Protein AF-A0A958HPY2-F1 (afdb_monomer_lite)

Sequence (98 aa):
MKTRLATVVLIVVLILAATAIPASANPPDAACWGQASAAFAQTGEMGQHASEQPTPRLGLRNLARALYDAGDIPQPSMTALGIFVATELGLSIEACGT

Secondary structure (DSSP, 8-state):
-HHHHHHHHHHHHHHHHT----------GGGHHHHHHHHHHTTS---S-GGGSSSPPPPHHHHHHHHHHHTSSSSSSHHHHHHHHHHHTT---GGG--

pLDDT: mean 80.87, std 13.64, range [48.81, 98.25]

Foldseek 3Di:
DVVVVVVVVVVVVVVVVPPPPPPPPLPPLQCLLVQLVVQVVVVVPPDDDQVVDPDGDQDLLSVLVVCVVVVNFVHSGSSRVSVSSCVVVVGDDPSNDD

Radius of gyration: 24.51 Å; chains: 1; bounding box: 62×40×59 Å

Structure (mmCIF, N/CA/C/O backbone):
data_AF-A0A958HPY2-F1
#
_entry.id   AF-A0A958HPY2-F1
#
loop_
_atom_site.group_PDB
_atom_site.id
_atom_site.type_symbol
_atom_site.label_atom_id
_atom_site.label_alt_id
_atom_site.label_comp_id
_atom_site.label_asym_id
_atom_site.label_entity_id
_atom_site.label_seq_id
_atom_site.pdbx_PDB_ins_code
_atom_site.Cartn_x
_atom_site.Cartn_y
_atom_site.Cartn_z
_atom_site.occupancy
_atom_site.B_iso_or_equiv
_atom_site.auth_seq_id
_atom_site.auth_comp_id
_atom_site.auth_asym_id
_atom_site.auth_atom_id
_atom_site.pdbx_PDB_model_num
ATOM 1 N N . MET A 1 1 ? 50.411 19.639 -38.407 1.00 59.16 1 MET A N 1
ATOM 2 C CA . MET A 1 1 ? 50.188 19.411 -36.955 1.00 59.16 1 MET A CA 1
ATOM 3 C C . MET A 1 1 ? 48.924 20.091 -36.425 1.00 59.16 1 MET A C 1
ATOM 5 O O . MET A 1 1 ? 48.158 19.415 -35.758 1.00 59.16 1 MET A O 1
ATOM 9 N N . LYS A 1 2 ? 48.646 21.364 -36.756 1.00 56.41 2 LYS A N 1
ATOM 10 C CA . LYS A 1 2 ? 47.463 22.113 -36.269 1.00 56.41 2 LYS A CA 1
ATOM 11 C C . LYS A 1 2 ? 46.101 21.463 -36.576 1.00 56.41 2 LYS A C 1
ATOM 13 O O . LYS A 1 2 ? 45.256 21.396 -35.695 1.00 56.41 2 LYS A O 1
ATOM 18 N N . THR A 1 3 ? 45.919 20.901 -37.772 1.00 60.06 3 THR A N 1
ATOM 19 C CA . THR A 1 3 ? 44.690 20.181 -38.158 1.00 60.06 3 THR A CA 1
ATOM 20 C C . THR A 1 3 ? 44.479 18.887 -37.376 1.00 60.06 3 THR A C 1
ATOM 22 O O . THR A 1 3 ? 43.359 18.600 -36.985 1.00 60.06 3 THR A O 1
ATOM 25 N N . ARG A 1 4 ? 45.550 18.141 -37.066 1.00 70.19 4 ARG A N 1
ATOM 26 C CA . ARG A 1 4 ? 45.450 16.914 -36.254 1.00 70.19 4 ARG A CA 1
ATOM 27 C C . ARG 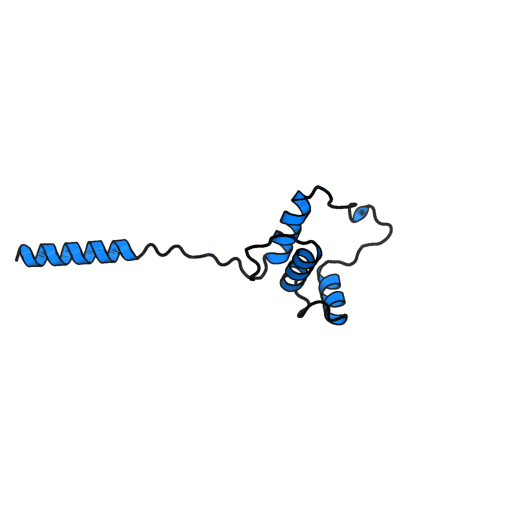A 1 4 ? 45.118 17.214 -34.791 1.00 70.19 4 ARG A C 1
ATOM 29 O O . ARG A 1 4 ? 44.387 16.452 -34.174 1.00 70.19 4 ARG A O 1
ATOM 36 N N . LEU A 1 5 ? 45.608 18.337 -34.262 1.00 73.38 5 LEU A N 1
ATOM 37 C CA . LEU A 1 5 ? 45.301 18.780 -32.901 1.00 73.38 5 LEU A CA 1
ATOM 38 C C . LEU A 1 5 ? 43.820 19.179 -32.757 1.00 73.38 5 LEU A C 1
ATOM 40 O O . LEU A 1 5 ? 43.172 18.788 -31.793 1.00 73.38 5 LEU A O 1
ATOM 44 N N . ALA A 1 6 ? 43.271 19.894 -33.747 1.00 74.88 6 ALA A N 1
ATOM 45 C CA . ALA A 1 6 ? 41.869 20.315 -33.751 1.00 74.88 6 ALA A CA 1
ATOM 46 C C . ALA A 1 6 ? 40.894 19.125 -33.795 1.00 74.88 6 ALA A C 1
ATOM 48 O O . ALA A 1 6 ? 39.894 19.120 -33.082 1.00 74.88 6 ALA A O 1
ATOM 49 N N . THR A 1 7 ? 41.212 18.087 -34.577 1.00 80.00 7 THR A N 1
ATOM 50 C CA . THR A 1 7 ? 40.395 16.866 -34.645 1.00 80.00 7 THR A CA 1
ATOM 51 C C . THR A 1 7 ? 40.385 16.110 -33.317 1.00 80.00 7 THR A C 1
ATOM 53 O O . THR A 1 7 ? 39.332 15.649 -32.890 1.00 80.00 7 THR A O 1
ATOM 56 N N . VAL A 1 8 ? 41.529 16.020 -32.632 1.00 82.69 8 VAL A N 1
ATOM 57 C CA . VAL A 1 8 ? 41.614 15.347 -31.326 1.00 82.69 8 VAL A CA 1
ATOM 58 C C . VAL A 1 8 ? 40.792 16.091 -30.275 1.00 82.69 8 VAL A C 1
ATOM 60 O O . VAL A 1 8 ? 40.018 15.462 -29.561 1.00 82.69 8 VAL A O 1
ATOM 63 N N . VAL A 1 9 ? 40.891 17.422 -30.218 1.00 83.44 9 VAL A N 1
ATOM 64 C CA . VAL A 1 9 ? 40.106 18.231 -29.270 1.00 83.44 9 VAL A CA 1
ATOM 65 C C . VAL A 1 9 ? 38.604 18.083 -29.523 1.00 83.44 9 VAL A C 1
ATOM 67 O O . VAL A 1 9 ? 37.846 17.907 -28.574 1.00 83.44 9 VAL A O 1
ATOM 70 N N . LEU A 1 10 ? 38.173 18.078 -30.787 1.00 82.12 10 LEU A N 1
ATOM 71 C CA . LEU A 1 10 ? 36.762 17.900 -31.136 1.00 82.12 10 LEU A CA 1
ATOM 72 C C . LEU A 1 10 ? 36.227 16.523 -30.708 1.00 82.12 10 LEU A C 1
ATOM 74 O O . LEU A 1 10 ? 35.132 16.436 -30.159 1.00 82.12 10 LEU A O 1
ATOM 78 N N . ILE A 1 11 ? 37.012 15.459 -30.910 1.00 81.88 11 ILE A N 1
ATOM 79 C CA . ILE A 1 11 ? 36.649 14.099 -30.485 1.00 81.88 11 ILE A CA 1
ATOM 80 C C . ILE A 1 11 ? 36.553 14.017 -28.957 1.00 81.88 11 ILE A C 1
ATOM 82 O O . ILE A 1 11 ? 35.598 13.451 -28.435 1.00 81.88 11 ILE A O 1
ATOM 86 N N . VAL A 1 12 ? 37.496 14.624 -28.234 1.00 81.25 12 VAL A N 1
ATOM 87 C CA . VAL A 1 12 ? 37.477 14.653 -26.764 1.00 81.25 12 VAL A CA 1
ATOM 88 C C . VAL A 1 12 ? 36.231 15.382 -26.247 1.00 81.25 12 VAL A C 1
ATOM 90 O O . VAL A 1 12 ? 35.553 14.866 -25.364 1.00 81.25 12 VAL A O 1
ATOM 93 N N . VAL A 1 13 ? 35.866 16.526 -26.833 1.00 78.44 13 VAL A N 1
ATOM 94 C CA . VAL A 1 13 ? 34.654 17.276 -26.448 1.00 78.44 13 VAL A CA 1
ATOM 95 C C . VAL A 1 13 ? 33.375 16.477 -26.727 1.00 78.44 13 VAL A C 1
ATOM 97 O O . VAL A 1 13 ? 32.476 16.456 -25.888 1.00 78.44 13 VAL A O 1
ATOM 100 N N . LEU A 1 14 ? 33.304 15.768 -27.858 1.00 75.19 14 LEU A N 1
ATOM 101 C CA . LEU A 1 14 ? 32.168 14.900 -28.192 1.00 75.19 14 LEU A CA 1
ATOM 102 C C . LEU A 1 14 ? 32.026 13.714 -27.228 1.00 75.19 14 LEU A C 1
ATOM 104 O O . LEU A 1 14 ? 30.908 13.360 -26.863 1.00 75.19 14 LEU A O 1
ATOM 108 N N . ILE A 1 15 ? 33.138 13.129 -26.775 1.00 72.50 15 ILE A N 1
ATOM 109 C CA . ILE A 1 15 ? 33.121 12.022 -25.807 1.00 72.50 15 ILE A CA 1
ATOM 110 C C . ILE A 1 15 ? 32.698 12.515 -24.416 1.00 72.50 15 ILE A C 1
ATOM 112 O O . ILE A 1 15 ? 31.918 11.839 -23.746 1.00 72.50 15 ILE A O 1
ATOM 116 N N . LEU A 1 16 ? 33.150 13.701 -23.987 1.00 66.31 16 LEU A N 1
ATOM 117 C CA . LEU A 1 16 ? 32.742 14.270 -22.696 1.00 66.31 16 LEU A CA 1
ATOM 118 C C . LEU A 1 16 ? 31.254 14.652 -22.649 1.00 66.31 16 LEU A C 1
ATOM 120 O O . LEU A 1 16 ? 30.658 14.602 -21.578 1.00 66.31 16 LEU A O 1
ATOM 124 N N . ALA A 1 17 ? 30.640 15.002 -23.782 1.00 63.78 17 ALA A N 1
ATOM 125 C CA . ALA A 1 17 ? 29.214 15.330 -23.839 1.00 63.78 17 ALA A CA 1
ATOM 126 C C . ALA A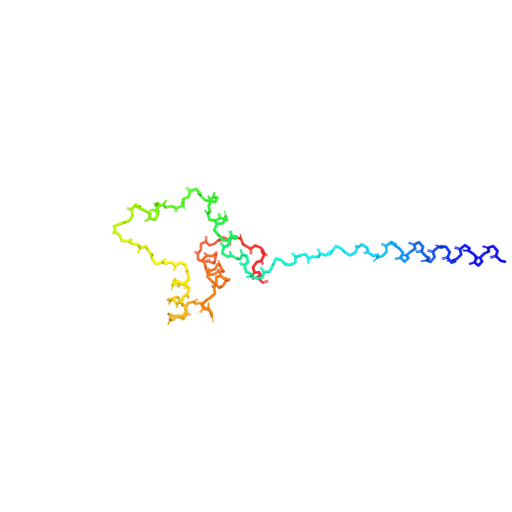 1 17 ? 28.289 14.097 -23.739 1.00 63.78 17 ALA A C 1
ATOM 128 O O . ALA A 1 17 ? 27.103 14.247 -23.456 1.00 63.78 17 ALA A O 1
ATOM 129 N N . ALA A 1 18 ? 28.811 12.883 -23.947 1.00 61.72 18 ALA A N 1
ATOM 130 C CA . ALA A 1 18 ? 28.016 11.653 -24.011 1.00 61.72 18 ALA A CA 1
ATOM 131 C C . ALA A 1 18 ? 27.844 10.921 -22.662 1.00 61.72 18 ALA A C 1
ATOM 133 O O . ALA A 1 18 ? 27.203 9.873 -22.618 1.00 61.72 18 ALA A O 1
ATOM 134 N N . THR A 1 19 ? 28.400 11.429 -21.555 1.00 60.41 19 THR A N 1
ATOM 135 C CA . THR A 1 19 ? 28.389 10.727 -20.252 1.00 60.41 19 THR A CA 1
ATOM 136 C C . THR A 1 19 ? 27.244 11.126 -19.320 1.00 60.41 19 THR A C 1
ATOM 138 O O . THR A 1 19 ? 27.104 10.542 -18.247 1.00 60.41 19 THR A O 1
ATOM 141 N N . ALA A 1 20 ? 26.380 12.062 -19.718 1.00 58.03 20 ALA A N 1
ATOM 142 C CA . ALA A 1 20 ? 25.182 12.415 -18.961 1.00 58.03 20 ALA A CA 1
ATOM 143 C C . ALA A 1 20 ? 24.033 11.436 -19.261 1.00 58.03 20 ALA A C 1
ATOM 145 O O . ALA A 1 20 ? 23.000 11.819 -19.806 1.00 58.03 20 ALA A O 1
ATOM 146 N N . ILE A 1 21 ? 24.216 10.157 -18.924 1.00 65.06 21 ILE A N 1
ATOM 147 C CA . ILE A 1 21 ? 23.092 9.222 -18.842 1.00 65.06 21 ILE A CA 1
ATOM 148 C C . ILE A 1 21 ? 22.429 9.491 -17.487 1.00 65.06 21 ILE A C 1
ATOM 150 O O . ILE A 1 21 ? 23.062 9.232 -16.459 1.00 65.06 21 ILE A O 1
ATOM 154 N N . PRO A 1 22 ? 21.200 10.037 -17.433 1.00 58.25 22 PRO A N 1
ATOM 155 C CA . PRO A 1 22 ? 20.486 10.126 -16.173 1.00 58.25 22 PRO A CA 1
ATOM 156 C C . PRO A 1 22 ? 20.319 8.704 -15.636 1.00 58.25 22 PRO A C 1
ATOM 158 O O . PRO A 1 22 ? 19.744 7.838 -16.295 1.00 58.25 22 PRO A O 1
ATOM 161 N N . ALA A 1 23 ? 20.862 8.448 -14.449 1.00 58.84 23 ALA A N 1
ATOM 162 C CA . ALA A 1 23 ? 20.593 7.210 -13.745 1.00 58.84 23 ALA A CA 1
ATOM 163 C C . ALA A 1 23 ? 19.097 7.194 -13.403 1.00 58.84 23 ALA A C 1
ATOM 165 O O . ALA A 1 23 ? 18.650 7.927 -12.522 1.00 58.84 23 ALA A O 1
ATOM 166 N N . SER A 1 24 ? 18.323 6.384 -14.129 1.00 55.81 24 SER A N 1
ATOM 167 C CA . SER A 1 24 ? 16.976 6.009 -13.709 1.00 55.81 24 SER A CA 1
ATOM 168 C C . SER A 1 24 ? 17.115 5.264 -12.388 1.00 55.81 24 SER A C 1
ATOM 170 O O . SER A 1 24 ? 17.548 4.111 -12.356 1.00 55.81 24 SER A O 1
ATOM 172 N N . ALA A 1 25 ? 16.804 5.930 -11.280 1.00 51.69 25 ALA A N 1
ATOM 173 C CA . ALA A 1 25 ? 16.536 5.235 -10.038 1.00 51.69 25 ALA A CA 1
ATOM 174 C C . ALA A 1 25 ? 15.189 4.534 -10.226 1.00 51.69 25 ALA A C 1
ATOM 176 O O . ALA A 1 25 ? 14.156 5.107 -9.894 1.00 51.69 25 ALA A O 1
ATOM 177 N N . ASN A 1 26 ? 15.190 3.323 -10.796 1.00 54.97 26 ASN A N 1
ATOM 178 C CA . ASN A 1 26 ? 14.037 2.441 -10.659 1.00 54.97 26 ASN A CA 1
ATOM 179 C C . ASN A 1 26 ? 13.785 2.333 -9.154 1.00 54.97 26 ASN A C 1
ATOM 181 O O . ASN A 1 26 ? 14.687 1.874 -8.438 1.00 54.97 26 ASN A O 1
ATOM 185 N N . PRO A 1 27 ? 12.639 2.819 -8.642 1.00 54.44 27 PRO A N 1
ATOM 186 C CA . PRO A 1 27 ? 12.322 2.647 -7.242 1.00 54.44 27 PRO A CA 1
ATOM 187 C C . PRO A 1 27 ? 12.409 1.148 -6.981 1.00 54.44 27 PRO A C 1
ATOM 189 O O . PRO A 1 27 ? 11.851 0.383 -7.768 1.00 54.44 27 PRO A O 1
ATOM 192 N N . PRO A 1 28 ? 13.162 0.700 -5.964 1.00 55.59 28 PRO A N 1
ATOM 193 C CA . PRO A 1 28 ? 13.203 -0.719 -5.665 1.00 55.59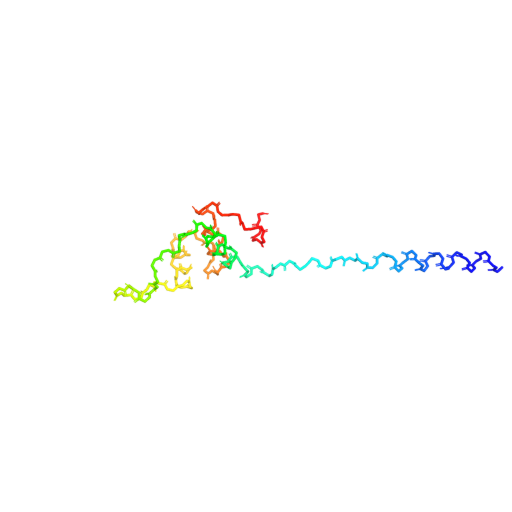 28 PRO A CA 1
ATOM 194 C C . PRO A 1 28 ? 11.758 -1.196 -5.525 1.00 55.59 28 PRO A C 1
ATOM 196 O O . PRO A 1 28 ? 10.951 -0.498 -4.900 1.00 55.59 28 PRO A O 1
ATOM 199 N N . ASP A 1 29 ? 11.454 -2.377 -6.070 1.00 56.38 29 ASP A N 1
ATOM 200 C CA . ASP A 1 29 ? 10.128 -3.022 -6.126 1.00 56.38 29 ASP A CA 1
ATOM 201 C C . ASP A 1 29 ? 9.373 -3.058 -4.770 1.00 56.38 29 ASP A C 1
ATOM 203 O O . ASP A 1 29 ? 8.219 -3.461 -4.672 1.00 56.38 29 ASP A O 1
ATOM 207 N N . ALA A 1 30 ? 10.014 -2.629 -3.683 1.00 59.25 30 ALA A N 1
ATOM 208 C CA . ALA A 1 30 ? 9.510 -2.496 -2.327 1.00 59.25 30 ALA A CA 1
ATOM 209 C C . ALA A 1 30 ? 8.603 -1.271 -2.055 1.00 59.25 30 ALA A C 1
ATOM 211 O O . ALA A 1 30 ? 8.001 -1.219 -0.980 1.00 59.25 30 ALA A O 1
ATOM 212 N N . ALA A 1 31 ? 8.482 -0.288 -2.956 1.00 72.44 31 ALA A N 1
ATOM 213 C CA . ALA A 1 31 ? 7.760 0.963 -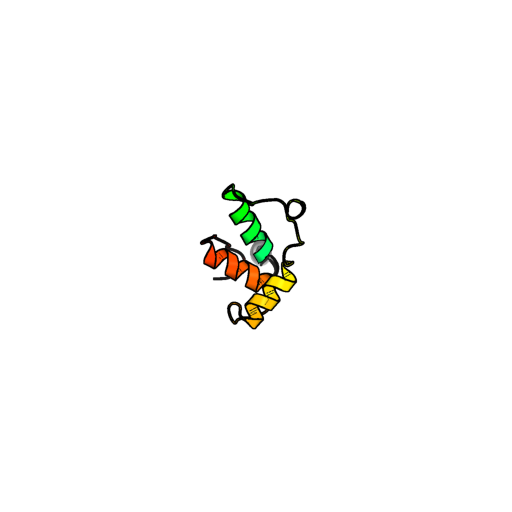2.660 1.00 72.44 31 ALA A CA 1
ATOM 214 C C . ALA A 1 31 ? 6.227 0.916 -2.861 1.00 72.44 31 ALA A C 1
ATOM 216 O O . ALA A 1 31 ? 5.538 1.877 -2.513 1.00 72.44 31 ALA A O 1
ATOM 217 N N . CYS A 1 32 ? 5.666 -0.182 -3.377 1.00 83.81 32 CYS A N 1
ATOM 218 C CA . CYS A 1 32 ? 4.276 -0.207 -3.855 1.00 83.81 32 CYS A CA 1
ATOM 219 C C . CYS A 1 32 ? 3.208 0.010 -2.801 1.00 83.81 32 CYS A C 1
ATOM 221 O O . CYS A 1 32 ? 2.264 0.761 -3.027 1.00 83.81 32 CYS A O 1
ATOM 223 N N . TRP A 1 33 ? 3.381 -0.582 -1.621 1.00 88.12 33 TRP A N 1
ATOM 224 C CA . TRP A 1 33 ? 2.485 -0.295 -0.508 1.00 88.12 33 TRP A CA 1
ATOM 225 C C . TRP A 1 33 ? 2.495 1.195 -0.143 1.00 88.12 33 TRP A C 1
ATOM 227 O O . TRP A 1 33 ? 1.443 1.789 0.075 1.00 88.12 33 TRP A O 1
ATOM 237 N N . GLY A 1 34 ? 3.683 1.810 -0.119 1.00 86.56 34 GLY A N 1
ATOM 238 C CA . GLY A 1 34 ? 3.836 3.234 0.163 1.00 86.56 34 GLY A CA 1
ATOM 239 C C . GLY A 1 34 ? 3.075 4.095 -0.841 1.00 86.56 34 GLY A C 1
ATOM 240 O O . GLY A 1 34 ? 2.309 4.961 -0.430 1.00 86.56 34 GLY A O 1
ATOM 241 N N . GLN A 1 35 ? 3.207 3.810 -2.138 1.00 87.06 35 GLN A N 1
ATOM 242 C CA . GLN A 1 35 ? 2.497 4.557 -3.180 1.00 87.06 35 GLN A CA 1
ATOM 243 C C . GLN A 1 35 ? 0.988 4.348 -3.144 1.00 87.06 35 GLN A C 1
ATOM 245 O O . GLN A 1 35 ? 0.254 5.331 -3.162 1.00 87.06 35 GLN A O 1
ATOM 250 N N . ALA A 1 36 ? 0.524 3.103 -3.013 1.00 87.69 36 ALA A N 1
ATOM 251 C CA . ALA A 1 36 ? -0.903 2.814 -2.899 1.00 87.69 36 ALA A CA 1
ATOM 252 C C . ALA A 1 36 ? -1.509 3.542 -1.690 1.00 87.69 36 ALA A C 1
ATOM 254 O O . ALA A 1 36 ? -2.536 4.202 -1.813 1.00 87.69 36 ALA A O 1
ATOM 255 N N . SER A 1 37 ? -0.831 3.510 -0.537 1.00 87.19 37 SER A N 1
ATOM 256 C CA . SER A 1 37 ? -1.289 4.223 0.660 1.00 87.19 37 SER A CA 1
ATOM 257 C C . SER A 1 37 ? -1.270 5.747 0.495 1.00 87.19 37 SER A C 1
ATOM 259 O O . SER A 1 37 ? -2.179 6.420 0.974 1.00 87.19 37 SER A O 1
ATOM 261 N N . ALA A 1 38 ? -0.280 6.298 -0.215 1.00 88.06 38 ALA A N 1
ATOM 262 C CA . ALA A 1 38 ? -0.194 7.728 -0.487 1.00 88.06 38 ALA A CA 1
ATOM 263 C C . ALA A 1 38 ? -1.301 8.195 -1.443 1.00 88.06 38 ALA A C 1
ATOM 265 O O . ALA A 1 38 ? -1.937 9.211 -1.177 1.00 88.06 38 ALA A O 1
ATOM 266 N N . ALA A 1 39 ? -1.561 7.442 -2.515 1.00 86.94 39 ALA A N 1
ATOM 267 C CA . ALA A 1 39 ? -2.655 7.708 -3.445 1.00 86.94 39 ALA A CA 1
ATOM 268 C C . ALA A 1 39 ? -4.015 7.584 -2.744 1.00 86.94 39 ALA A C 1
ATOM 270 O O . ALA A 1 39 ? -4.860 8.468 -2.861 1.00 86.94 39 ALA A O 1
ATOM 271 N N . PHE A 1 40 ? -4.200 6.537 -1.936 1.00 87.00 40 PHE A N 1
ATOM 272 C CA . PHE A 1 40 ? -5.422 6.345 -1.162 1.00 87.00 40 PHE A CA 1
ATOM 273 C C . PHE A 1 40 ? -5.667 7.489 -0.170 1.00 87.00 40 PHE A C 1
ATOM 275 O O . PHE A 1 40 ? -6.784 7.990 -0.071 1.00 87.00 40 PHE A O 1
ATOM 282 N N . ALA A 1 41 ? -4.626 7.976 0.511 1.00 87.25 41 ALA A N 1
ATOM 283 C CA . ALA A 1 41 ? -4.746 9.087 1.456 1.00 87.25 41 ALA A CA 1
ATOM 284 C C . ALA A 1 41 ? -5.239 10.393 0.809 1.00 87.25 41 ALA A C 1
ATOM 286 O O . ALA A 1 41 ? -5.851 11.218 1.487 1.00 87.25 41 ALA A O 1
ATOM 287 N N . GLN A 1 42 ? -5.023 10.578 -0.497 1.00 87.81 42 GLN A N 1
ATOM 288 C CA . GLN A 1 42 ? -5.515 11.748 -1.233 1.00 87.81 42 GLN A CA 1
ATOM 289 C C . GLN A 1 42 ? -7.030 11.715 -1.473 1.00 87.81 42 GLN A C 1
ATOM 291 O O . GLN A 1 42 ? -7.609 12.749 -1.798 1.00 87.81 42 GLN A O 1
ATOM 296 N N . THR A 1 43 ? -7.690 10.569 -1.276 1.00 84.56 43 THR A N 1
ATOM 297 C CA . THR A 1 43 ? -9.155 10.452 -1.392 1.00 84.56 43 THR A CA 1
ATOM 298 C C . THR A 1 43 ? -9.897 11.091 -0.212 1.00 84.56 43 THR A C 1
ATOM 300 O O . THR A 1 43 ? -11.097 11.331 -0.299 1.00 84.56 43 THR A O 1
ATOM 303 N N . GLY A 1 44 ? -9.190 11.404 0.882 1.00 80.31 44 GLY A N 1
ATOM 304 C CA . GLY A 1 44 ? -9.753 12.035 2.079 1.00 80.31 44 GLY A CA 1
ATOM 305 C C . GLY A 1 44 ? -10.375 11.065 3.089 1.00 80.31 44 GLY A C 1
ATOM 306 O O . GLY A 1 44 ? -10.743 11.495 4.181 1.00 80.31 44 GLY A O 1
ATOM 307 N N . GLU A 1 45 ? -10.436 9.765 2.787 1.00 78.56 45 GLU A N 1
ATOM 308 C CA . GLU A 1 45 ? -11.043 8.750 3.653 1.00 78.56 45 GLU A CA 1
ATOM 309 C C . GLU A 1 45 ? -10.017 7.700 4.109 1.00 78.56 45 GLU A C 1
ATOM 311 O O . GLU A 1 45 ? -9.797 6.688 3.459 1.00 78.56 45 GLU A O 1
ATOM 316 N N . MET A 1 46 ? -9.387 7.914 5.270 1.00 78.75 46 MET A N 1
ATOM 317 C CA . MET A 1 46 ? -8.411 6.967 5.851 1.00 78.75 46 MET A CA 1
ATOM 318 C C . MET A 1 46 ? -9.026 5.987 6.869 1.00 78.75 46 MET A C 1
ATOM 320 O O . MET A 1 46 ? -8.333 5.125 7.416 1.00 78.75 46 MET A O 1
ATOM 324 N N . GLY A 1 47 ? -10.332 6.108 7.124 1.00 81.69 47 GLY A N 1
ATOM 325 C CA . GLY A 1 47 ? -11.051 5.329 8.131 1.00 81.69 47 GLY A CA 1
ATOM 326 C C . GLY A 1 47 ? -10.674 5.681 9.578 1.00 81.69 47 GLY A C 1
ATOM 327 O O . GLY A 1 47 ? -10.018 6.682 9.853 1.00 81.69 47 GLY A O 1
ATOM 328 N N . GLN A 1 48 ? -11.123 4.848 10.521 1.00 85.12 48 GLN A N 1
ATOM 329 C CA . GLN A 1 48 ? -10.854 5.018 11.956 1.00 85.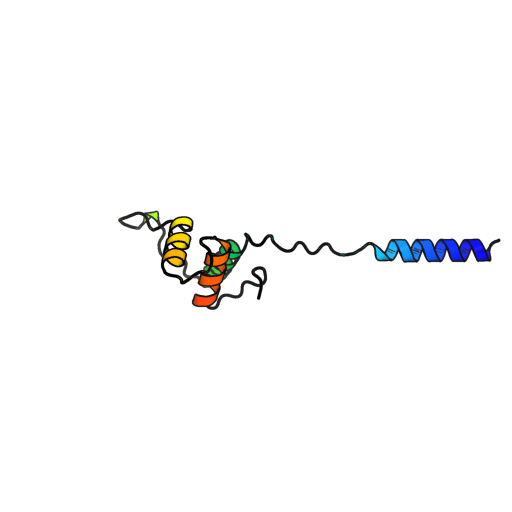12 48 GLN A CA 1
ATOM 330 C C . GLN A 1 48 ? -9.445 4.569 12.340 1.00 85.12 48 GLN A C 1
ATOM 332 O O . GLN A 1 48 ? -8.933 3.569 11.805 1.00 85.12 48 GLN A O 1
ATOM 337 N N . HIS A 1 49 ? -8.861 5.243 13.331 1.00 83.69 49 HIS A N 1
ATOM 338 C CA . HIS A 1 49 ? -7.530 4.914 13.829 1.00 83.69 49 HIS A CA 1
ATOM 339 C C . HIS A 1 49 ? -7.529 3.513 14.466 1.00 83.69 49 HIS A C 1
ATOM 341 O O . HIS A 1 49 ? -8.505 3.081 15.078 1.00 83.69 49 HIS A O 1
ATOM 347 N N . ALA A 1 50 ? -6.429 2.764 14.335 1.00 82.88 50 ALA A N 1
ATOM 348 C CA . ALA A 1 50 ? -6.372 1.376 14.812 1.00 82.88 50 ALA A CA 1
ATOM 349 C C . ALA A 1 50 ? -6.601 1.240 16.333 1.00 82.88 50 ALA A C 1
ATOM 351 O O . ALA A 1 50 ? -7.077 0.204 16.787 1.00 82.88 50 ALA A O 1
ATOM 352 N N . SER A 1 51 ? -6.296 2.288 17.107 1.00 84.31 51 SER A N 1
ATOM 353 C CA . SER A 1 51 ? -6.518 2.350 18.561 1.00 84.31 51 SER A CA 1
ATOM 354 C C . SER A 1 51 ? -7.982 2.522 18.968 1.00 84.31 51 SER A C 1
ATOM 356 O O . SER A 1 51 ? -8.303 2.347 20.137 1.00 84.31 51 SER A O 1
ATOM 358 N N . GLU A 1 52 ? -8.862 2.882 18.035 1.00 89.94 52 GLU A N 1
ATOM 359 C CA . GLU A 1 52 ? -10.300 3.069 18.282 1.00 89.94 52 GLU A CA 1
ATOM 360 C C . GLU A 1 52 ? -11.079 1.751 18.141 1.00 89.94 52 GLU A C 1
ATOM 362 O O . GLU A 1 52 ? -12.298 1.717 18.277 1.00 89.94 52 GLU A O 1
ATOM 367 N N . GLN A 1 53 ? -10.385 0.648 17.851 1.00 88.81 53 GLN A N 1
ATOM 368 C CA . GLN A 1 53 ? -10.992 -0.657 17.628 1.00 88.81 53 GLN A CA 1
ATOM 369 C C . GLN A 1 53 ? -10.972 -1.504 18.907 1.00 88.81 53 GLN A C 1
ATOM 371 O O . GLN A 1 53 ? -9.959 -1.518 19.608 1.00 88.81 53 GLN A O 1
ATOM 376 N N . PRO A 1 54 ? -12.041 -2.273 19.197 1.00 91.62 54 PRO A N 1
ATOM 377 C CA . PRO A 1 54 ? -12.119 -3.111 20.398 1.00 91.62 54 PRO A CA 1
ATOM 378 C C . PRO A 1 54 ? -11.086 -4.248 20.407 1.00 91.62 54 PRO A C 1
ATOM 380 O O . PRO A 1 54 ? -10.728 -4.753 21.469 1.00 91.62 54 PRO A O 1
ATOM 383 N N . THR A 1 55 ? -10.589 -4.646 19.233 1.00 89.56 55 THR A N 1
ATOM 384 C CA . THR A 1 55 ? -9.519 -5.635 19.070 1.00 89.56 55 THR A CA 1
ATOM 385 C C . THR A 1 55 ? -8.497 -5.154 18.040 1.00 89.56 55 THR A C 1
ATOM 387 O O . THR A 1 55 ? -8.891 -4.521 17.055 1.00 89.56 55 THR A O 1
ATOM 390 N N . PRO A 1 56 ? -7.202 -5.491 18.192 1.00 86.56 56 PRO A N 1
ATOM 391 C CA . PRO A 1 56 ? -6.191 -5.180 17.185 1.00 86.56 56 PRO A CA 1
ATOM 392 C C . PRO A 1 56 ? -6.564 -5.745 15.808 1.00 86.56 56 PRO A C 1
ATOM 394 O O . PRO A 1 56 ? -6.915 -6.919 15.685 1.00 86.56 56 PRO A O 1
ATOM 397 N N . ARG A 1 57 ? -6.468 -4.916 14.762 1.00 86.94 57 ARG A N 1
ATOM 398 C CA . ARG A 1 57 ? -6.662 -5.369 13.376 1.00 86.94 57 ARG A CA 1
ATOM 399 C C . ARG A 1 57 ? -5.489 -6.238 12.923 1.00 86.94 57 ARG A C 1
ATOM 401 O O . ARG A 1 57 ? -4.375 -6.137 13.442 1.00 86.94 57 ARG A O 1
ATOM 408 N N . LEU A 1 58 ? -5.733 -7.051 11.900 1.00 90.31 58 LEU A N 1
ATOM 409 C CA . LEU A 1 58 ? -4.692 -7.837 11.252 1.00 90.31 58 LEU A CA 1
ATOM 410 C C . LEU A 1 58 ? -3.594 -6.909 10.702 1.00 90.31 58 LEU A C 1
ATOM 412 O O . LEU A 1 58 ? -3.863 -6.016 9.901 1.00 90.31 58 LEU A O 1
ATOM 416 N N . GLY A 1 59 ? -2.349 -7.113 11.135 1.00 91.06 59 GLY A N 1
ATOM 417 C CA . GLY A 1 59 ? -1.214 -6.342 10.624 1.00 91.06 59 GLY A CA 1
ATOM 418 C C . GLY A 1 59 ? -0.950 -6.631 9.142 1.00 91.06 59 GLY A C 1
ATOM 419 O O . GLY A 1 59 ? -1.159 -7.751 8.681 1.00 91.06 59 GLY A O 1
ATOM 420 N N . LEU A 1 60 ? -0.417 -5.653 8.406 1.00 92.25 60 LEU A N 1
ATOM 421 C CA . LEU A 1 60 ? -0.253 -5.711 6.943 1.00 92.25 60 LEU A CA 1
ATOM 422 C C . LEU A 1 60 ? 0.507 -6.948 6.439 1.00 92.25 60 LEU A C 1
ATOM 424 O O . LEU A 1 60 ? 0.125 -7.560 5.447 1.00 92.25 60 LEU A O 1
ATOM 428 N N . ARG A 1 61 ? 1.560 -7.374 7.148 1.00 93.44 61 ARG A N 1
ATOM 429 C CA . ARG A 1 61 ? 2.294 -8.604 6.802 1.00 93.44 61 ARG A CA 1
ATOM 430 C C . ARG A 1 61 ? 1.463 -9.868 7.004 1.00 93.44 61 ARG A C 1
ATOM 432 O O . ARG A 1 61 ? 1.630 -10.821 6.254 1.00 93.44 61 ARG A O 1
ATOM 439 N N . ASN A 1 62 ? 0.593 -9.890 8.010 1.00 95.50 62 ASN A N 1
ATOM 440 C CA . ASN A 1 62 ? -0.313 -11.013 8.234 1.00 95.50 62 ASN A CA 1
ATOM 441 C C . ASN A 1 62 ? -1.447 -11.001 7.204 1.00 95.50 62 ASN A C 1
ATOM 443 O O . ASN A 1 62 ? -1.810 -12.063 6.717 1.00 95.50 62 ASN A O 1
ATOM 447 N N . LEU A 1 63 ? -1.923 -9.817 6.807 1.00 94.69 63 LEU A N 1
ATOM 448 C CA . LEU A 1 63 ? -2.879 -9.660 5.714 1.00 94.69 63 LEU A CA 1
ATOM 449 C C . LEU A 1 63 ? -2.319 -10.180 4.385 1.00 94.69 63 LEU A C 1
ATOM 451 O O . LEU A 1 63 ? -2.978 -10.971 3.725 1.00 94.69 63 LEU A O 1
ATOM 455 N N . ALA A 1 64 ? -1.082 -9.820 4.030 1.00 95.94 64 ALA A N 1
ATOM 456 C CA . ALA A 1 64 ? -0.439 -10.338 2.821 1.00 95.94 64 ALA A CA 1
ATOM 457 C C . ALA A 1 64 ? -0.329 -11.875 2.826 1.00 95.94 64 ALA A C 1
ATOM 459 O O . ALA A 1 64 ? -0.510 -12.504 1.792 1.00 95.94 64 ALA A O 1
ATOM 460 N N . ARG A 1 65 ? -0.065 -12.498 3.985 1.00 97.94 65 ARG A N 1
ATOM 461 C CA . ARG A 1 65 ? -0.078 -13.968 4.090 1.00 97.94 65 ARG A CA 1
ATOM 462 C C . ARG A 1 65 ? -1.478 -14.538 3.897 1.00 97.94 65 ARG A C 1
ATOM 464 O O . ARG A 1 65 ? -1.627 -15.448 3.103 1.00 97.94 65 ARG A O 1
ATOM 471 N N . ALA A 1 66 ? -2.488 -13.961 4.544 1.00 97.75 66 ALA A N 1
ATOM 472 C CA . ALA A 1 66 ? -3.865 -14.429 4.414 1.00 97.75 66 ALA A CA 1
ATOM 473 C C . ALA A 1 66 ? -4.377 -14.360 2.963 1.00 97.75 66 ALA A C 1
ATOM 475 O O . ALA A 1 66 ? -4.986 -15.311 2.491 1.00 97.75 66 ALA A O 1
ATOM 476 N N . LEU A 1 67 ? -4.082 -13.271 2.244 1.00 97.38 67 LEU A N 1
ATOM 477 C CA . LEU A 1 67 ? -4.439 -13.126 0.826 1.00 97.38 67 LEU A CA 1
ATOM 478 C C . LEU A 1 67 ? -3.675 -14.108 -0.068 1.00 97.38 67 LEU A C 1
ATOM 480 O O . LEU A 1 67 ? -4.223 -14.623 -1.036 1.00 97.38 67 LEU A O 1
ATOM 484 N N . TYR A 1 68 ? -2.412 -14.391 0.253 1.00 97.94 68 TYR A N 1
ATOM 485 C CA . TYR A 1 68 ? -1.646 -15.410 -0.459 1.00 97.94 68 TYR A CA 1
ATOM 486 C C . TYR A 1 68 ? -2.225 -16.812 -0.228 1.00 97.94 68 TYR A C 1
ATOM 488 O O . TYR A 1 68 ? -2.418 -17.558 -1.182 1.00 97.94 68 TYR A O 1
ATOM 496 N N . ASP A 1 69 ? -2.561 -17.146 1.020 1.00 98.25 69 ASP A N 1
ATOM 497 C CA . ASP A 1 69 ? -3.176 -18.427 1.381 1.00 98.25 69 ASP A CA 1
ATOM 498 C C . ASP A 1 69 ? -4.560 -18.600 0.722 1.00 98.25 69 ASP A C 1
ATOM 500 O O . ASP A 1 69 ? -4.957 -19.721 0.404 1.00 98.25 69 ASP A O 1
ATOM 504 N N . ALA A 1 70 ? -5.275 -17.495 0.481 1.00 97.75 70 ALA A N 1
ATOM 505 C CA . ALA A 1 70 ? -6.533 -17.458 -0.268 1.00 97.75 70 ALA A CA 1
ATOM 506 C C . ALA A 1 70 ? -6.352 -17.534 -1.799 1.00 97.75 70 ALA A C 1
ATOM 508 O O . ALA A 1 70 ? -7.313 -17.813 -2.512 1.00 97.75 70 ALA A O 1
ATOM 509 N N . GLY A 1 71 ? -5.133 -17.330 -2.307 1.00 97.38 71 GLY A N 1
ATOM 510 C CA . GLY A 1 71 ? -4.826 -17.312 -3.739 1.00 97.38 71 GLY A CA 1
ATOM 511 C C . GLY A 1 71 ? -5.073 -15.969 -4.437 1.00 97.38 71 GLY A C 1
ATOM 512 O O . GLY A 1 71 ? -4.959 -15.906 -5.660 1.00 97.38 71 GLY A O 1
ATOM 513 N N . ASP A 1 72 ? -5.368 -14.902 -3.690 1.00 97.25 72 ASP A N 1
ATOM 514 C CA . ASP A 1 72 ? -5.681 -13.571 -4.235 1.00 97.25 72 ASP A CA 1
ATOM 515 C C . ASP A 1 72 ? -4.428 -12.805 -4.682 1.00 97.25 72 ASP A C 1
ATOM 517 O O . ASP A 1 72 ? -4.486 -11.950 -5.567 1.00 97.25 72 ASP A O 1
ATOM 521 N N . ILE A 1 73 ? -3.273 -13.101 -4.075 1.00 95.31 73 ILE A N 1
ATOM 522 C CA . ILE A 1 73 ? -1.988 -12.507 -4.458 1.00 95.31 73 ILE A CA 1
ATOM 523 C C . ILE A 1 73 ? -0.935 -13.588 -4.726 1.00 95.31 73 ILE A C 1
ATOM 525 O O . ILE A 1 73 ? -0.905 -14.604 -4.034 1.00 95.31 73 ILE A O 1
ATOM 529 N N . PRO A 1 74 ? -0.005 -13.375 -5.677 1.00 94.19 74 PRO A N 1
ATOM 530 C CA . PRO A 1 74 ? 0.943 -14.409 -6.106 1.00 94.19 74 PRO A CA 1
ATOM 531 C C . PRO A 1 74 ? 2.066 -14.691 -5.098 1.00 94.19 74 PRO A C 1
ATOM 533 O O . PRO A 1 74 ? 2.770 -15.690 -5.215 1.00 94.19 74 PRO A O 1
ATOM 536 N N . GLN A 1 75 ? 2.280 -13.798 -4.128 1.00 93.88 75 GLN A N 1
ATOM 537 C CA . GLN A 1 75 ? 3.313 -13.934 -3.103 1.00 93.88 75 GLN A CA 1
ATOM 538 C C . GLN A 1 75 ? 2.946 -13.120 -1.851 1.00 93.88 75 GLN A C 1
ATOM 540 O O . GLN A 1 75 ? 2.395 -12.025 -1.987 1.00 93.88 75 GLN A O 1
ATOM 545 N N . PRO A 1 76 ? 3.309 -13.564 -0.632 1.00 94.88 76 PRO A N 1
ATOM 546 C CA . PRO A 1 76 ? 2.990 -12.864 0.614 1.00 94.88 76 PRO A CA 1
ATOM 547 C C . PRO A 1 76 ? 3.945 -11.678 0.876 1.00 94.88 76 PRO A C 1
ATOM 549 O O . PRO A 1 76 ? 4.637 -11.605 1.900 1.00 94.88 76 PRO A O 1
ATOM 552 N N . SER A 1 77 ? 4.024 -10.735 -0.067 1.00 91.75 77 SER A N 1
ATOM 553 C CA . SER A 1 77 ? 4.925 -9.576 -0.032 1.00 91.75 77 SER A CA 1
ATOM 554 C C . SER A 1 77 ? 4.164 -8.247 0.052 1.00 91.75 77 SER A C 1
ATOM 556 O O . SER A 1 77 ? 3.011 -8.146 -0.355 1.00 91.75 77 SER A O 1
ATOM 558 N N . MET A 1 78 ? 4.812 -7.196 0.578 1.00 90.56 78 MET A N 1
ATOM 559 C CA . MET A 1 78 ? 4.216 -5.846 0.593 1.00 90.56 78 MET A CA 1
ATOM 560 C C . MET A 1 78 ? 4.060 -5.271 -0.815 1.00 90.56 78 MET A C 1
ATOM 562 O O . MET A 1 78 ? 3.177 -4.452 -1.040 1.00 90.56 78 MET A O 1
ATOM 566 N N . THR A 1 79 ? 4.902 -5.704 -1.753 1.00 89.75 79 THR A N 1
ATOM 567 C CA . THR A 1 79 ? 4.792 -5.350 -3.168 1.00 89.75 79 THR A CA 1
ATOM 568 C C . THR A 1 79 ? 3.492 -5.886 -3.749 1.00 89.75 79 THR A C 1
ATOM 570 O O . THR A 1 79 ? 2.684 -5.108 -4.242 1.00 89.75 79 THR A O 1
ATOM 573 N N . ALA A 1 80 ? 3.250 -7.193 -3.604 1.00 90.88 80 ALA A N 1
ATOM 574 C CA . ALA A 1 80 ? 2.029 -7.825 -4.092 1.00 90.88 80 ALA A CA 1
ATOM 575 C C . ALA A 1 80 ? 0.779 -7.264 -3.400 1.00 90.88 80 ALA A C 1
ATOM 577 O O . ALA A 1 80 ? -0.212 -6.994 -4.067 1.00 90.88 80 ALA A O 1
ATOM 578 N N . LEU A 1 81 ? 0.853 -6.997 -2.089 1.00 92.31 81 LEU A N 1
ATOM 579 C CA . LEU A 1 81 ? -0.231 -6.336 -1.360 1.00 92.31 81 LEU A CA 1
ATOM 580 C C . LEU A 1 81 ? -0.521 -4.923 -1.894 1.00 92.31 81 LEU A C 1
ATOM 582 O O . LEU A 1 81 ? -1.680 -4.558 -2.050 1.00 92.31 81 LEU A O 1
ATOM 586 N N . GLY A 1 82 ? 0.514 -4.122 -2.167 1.00 90.75 82 GLY A N 1
ATOM 587 C CA . GLY A 1 82 ? 0.352 -2.771 -2.710 1.00 90.75 82 GLY A CA 1
ATOM 588 C C . GLY A 1 82 ? -0.280 -2.767 -4.103 1.00 90.75 82 GLY A C 1
ATOM 589 O O . GLY A 1 82 ? -1.192 -1.983 -4.346 1.00 90.75 82 GLY A O 1
ATOM 590 N N . ILE A 1 83 ? 0.158 -3.677 -4.980 1.00 90.62 83 ILE A N 1
ATOM 591 C CA . ILE A 1 83 ? -0.415 -3.858 -6.324 1.00 90.62 83 ILE A CA 1
ATOM 592 C C . ILE A 1 83 ? -1.880 -4.294 -6.235 1.00 90.62 83 ILE A C 1
ATOM 594 O O . ILE A 1 83 ? -2.731 -3.708 -6.901 1.00 90.62 83 ILE A O 1
ATOM 598 N N . PHE A 1 84 ? -2.182 -5.279 -5.385 1.00 92.19 84 PHE A N 1
ATOM 599 C CA . PHE A 1 84 ? -3.546 -5.752 -5.157 1.00 92.19 84 PHE A CA 1
ATOM 600 C C . PHE A 1 84 ? -4.467 -4.613 -4.713 1.00 92.19 84 PHE A C 1
ATOM 602 O O . PHE A 1 84 ? -5.462 -4.335 -5.371 1.00 92.19 84 PHE A O 1
ATOM 609 N N . VAL A 1 85 ? -4.095 -3.886 -3.655 1.00 90.81 85 VAL A N 1
ATOM 610 C CA . VAL A 1 85 ? -4.919 -2.786 -3.132 1.00 90.81 85 VAL A CA 1
ATOM 611 C C . VAL A 1 85 ? -5.103 -1.675 -4.161 1.00 90.81 85 VAL A C 1
ATOM 613 O O . VAL A 1 85 ? -6.209 -1.163 -4.304 1.00 90.81 85 VAL A O 1
ATOM 616 N N . ALA A 1 86 ? -4.054 -1.303 -4.895 1.00 90.44 86 ALA A N 1
ATOM 617 C CA . ALA A 1 86 ? -4.188 -0.296 -5.939 1.00 90.44 86 ALA A CA 1
ATOM 618 C C . ALA A 1 86 ? -5.115 -0.753 -7.072 1.00 90.44 86 ALA A C 1
ATOM 620 O O . ALA A 1 86 ? -5.893 0.054 -7.571 1.00 90.44 86 ALA A O 1
ATOM 621 N N . THR A 1 87 ? -5.082 -2.038 -7.428 1.00 90.50 87 THR A N 1
ATOM 622 C CA . THR A 1 87 ? -5.971 -2.619 -8.442 1.00 90.50 87 THR A CA 1
ATOM 623 C C . THR A 1 87 ? -7.427 -2.588 -7.979 1.00 90.50 87 THR A C 1
ATOM 625 O O . THR A 1 87 ? -8.279 -2.057 -8.688 1.00 90.50 87 THR A O 1
ATOM 628 N N . GLU A 1 88 ? -7.707 -3.073 -6.767 1.00 90.38 88 GLU A N 1
ATOM 629 C CA . GLU A 1 88 ? -9.064 -3.121 -6.200 1.00 90.38 88 GLU A CA 1
ATOM 630 C C . GLU A 1 88 ? -9.672 -1.729 -5.982 1.00 90.38 88 GLU A C 1
ATOM 632 O O . GLU A 1 88 ? -10.880 -1.536 -6.115 1.00 90.38 88 GLU A O 1
ATOM 637 N N . LEU A 1 89 ? -8.837 -0.740 -5.656 1.00 88.19 89 LEU A N 1
ATOM 638 C CA . LEU A 1 89 ? -9.271 0.633 -5.392 1.00 88.19 89 LEU A CA 1
ATOM 639 C C . LEU A 1 89 ? -9.141 1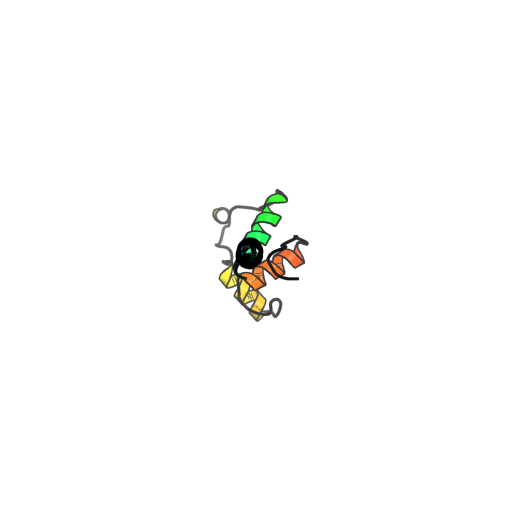.562 -6.609 1.00 88.19 89 LEU A C 1
ATOM 641 O O . LEU A 1 89 ? -9.453 2.747 -6.500 1.00 88.19 89 LEU A O 1
ATOM 645 N N . GLY A 1 90 ? -8.674 1.058 -7.756 1.00 87.94 90 GLY A N 1
ATOM 646 C CA . GLY A 1 90 ? -8.476 1.855 -8.971 1.00 87.94 90 GLY A CA 1
ATOM 647 C C . GLY A 1 90 ? -7.454 2.992 -8.822 1.00 87.94 90 GLY A C 1
ATOM 648 O O . GLY A 1 90 ? -7.620 4.051 -9.426 1.00 87.94 90 GLY A O 1
ATOM 649 N N . LEU A 1 91 ? -6.416 2.806 -8.001 1.00 85.69 91 LEU A N 1
ATOM 650 C CA . LEU A 1 91 ? -5.376 3.806 -7.734 1.00 85.69 91 LEU A CA 1
ATOM 651 C C . LEU A 1 91 ? -4.240 3.710 -8.765 1.00 85.69 91 LEU A C 1
ATOM 653 O O . LEU A 1 91 ? -3.739 2.624 -9.047 1.00 85.69 91 LEU A O 1
ATOM 657 N N . SER A 1 92 ? -3.771 4.855 -9.272 1.00 82.69 92 SER A N 1
ATOM 658 C CA . SER A 1 92 ? -2.562 4.915 -10.109 1.00 82.69 92 SER A CA 1
ATOM 659 C C . SER A 1 92 ? -1.304 4.793 -9.244 1.00 82.69 92 SER A C 1
ATOM 661 O O . SER A 1 92 ? -1.097 5.608 -8.343 1.00 82.69 92 SER A O 1
ATOM 663 N N . ILE A 1 93 ? -0.459 3.792 -9.516 1.00 76.94 93 ILE A N 1
ATOM 664 C CA . ILE A 1 93 ? 0.841 3.584 -8.852 1.00 76.94 93 ILE A CA 1
ATOM 665 C C . ILE A 1 93 ? 1.949 3.331 -9.887 1.00 76.94 93 ILE A C 1
ATOM 667 O O . ILE A 1 93 ? 2.381 2.204 -10.123 1.00 76.94 93 ILE A O 1
ATOM 671 N N . GLU A 1 94 ? 2.417 4.406 -10.522 1.00 70.81 94 GLU A N 1
ATOM 672 C CA . GLU A 1 94 ? 3.325 4.364 -11.683 1.00 70.81 94 GLU A CA 1
ATOM 673 C C . GLU A 1 94 ? 4.652 3.618 -11.449 1.00 70.81 94 GLU A C 1
ATOM 675 O O . GLU A 1 94 ? 5.246 3.115 -12.400 1.00 70.81 94 GLU A O 1
ATOM 680 N N . ALA A 1 95 ? 5.137 3.511 -10.207 1.00 62.41 95 ALA A N 1
ATOM 681 C CA . ALA A 1 95 ? 6.421 2.856 -9.933 1.00 62.41 95 ALA A CA 1
ATOM 682 C C . ALA A 1 95 ? 6.344 1.339 -9.717 1.00 62.41 95 ALA A C 1
ATOM 684 O O . ALA A 1 95 ? 7.368 0.725 -9.425 1.00 62.41 95 ALA A O 1
ATOM 685 N N . CYS A 1 96 ? 5.157 0.737 -9.794 1.00 66.62 96 CYS A N 1
ATOM 686 C CA . CYS A 1 96 ? 4.951 -0.657 -9.394 1.00 66.62 96 CYS A CA 1
ATOM 687 C C . CYS A 1 96 ? 4.941 -1.672 -10.526 1.00 66.62 96 CYS A C 1
ATOM 689 O O . CYS A 1 96 ? 4.689 -2.846 -10.271 1.00 66.62 96 CYS A O 1
ATOM 691 N N . GLY A 1 97 ? 5.270 -1.218 -11.738 1.00 55.72 97 GLY A N 1
ATOM 692 C CA . GLY A 1 97 ? 5.281 -2.038 -12.938 1.00 55.72 97 GLY A CA 1
ATOM 693 C C . GLY A 1 97 ? 3.862 -2.377 -13.387 1.00 55.72 97 GLY A C 1
ATOM 694 O O . GLY A 1 97 ? 3.181 -3.193 -12.774 1.00 55.72 97 GLY A O 1
ATOM 695 N N . THR A 1 98 ? 3.433 -1.756 -14.480 1.00 48.81 98 THR A N 1
ATOM 696 C CA . THR A 1 98 ? 2.513 -2.401 -15.426 1.00 48.81 98 THR A CA 1
ATOM 697 C C . THR A 1 98 ? 3.338 -3.014 -16.538 1.00 48.81 98 THR A C 1
ATOM 699 O O . THR A 1 98 ? 4.187 -2.260 -17.072 1.00 48.81 98 THR A O 1
#